Protein AF-A0A0D3A080-F1 (afdb_monomer)

pLDDT: mean 82.15, std 12.48, range [53.34, 97.0]

Sequence (91 aa):
NSVIHGFIPAGRAPFYRPSLRAGSVVRVSRFEVARCTNMYKITDHPFVIRFIPQTTIAEVIENAPVINVEKFMLRSFDPLQALANTNLELP

Organism: NCBI:txid109376

Secondary structure (DSSP, 8-state):
-----EE--GGGHHHHGGG--TT--EEEES-EEEEPPSTT-SSS-SEEEE--TT-EEEE--SS-------------HHHHHTTTTS-PPP-

Foldseek 3Di:
DPDAAEDEDPVCCVVCVVLDDPPFQKDKDDWDKDADDPPPDPDPDRIHTYDDPPIDIGGDDPPRDDDPDDDDPDDDCPVVVVVPPVPDDDD

Structure (mmCIF, N/CA/C/O backbone):
data_AF-A0A0D3A080-F1
#
_entry.id   AF-A0A0D3A080-F1
#
loop_
_atom_site.group_PDB
_atom_site.id
_atom_site.type_symbol
_atom_site.label_atom_id
_atom_site.label_alt_id
_atom_site.label_comp_id
_atom_site.label_asym_id
_atom_site.label_entity_id
_atom_site.label_seq_id
_atom_site.pdbx_PDB_ins_code
_atom_site.Cartn_x
_atom_site.Cartn_y
_atom_site.Cartn_z
_atom_site.occupancy
_atom_site.B_iso_or_equiv
_atom_site.auth_seq_id
_atom_site.auth_comp_id
_atom_site.auth_asym_id
_atom_site.auth_atom_id
_atom_site.pdbx_PDB_model_num
ATOM 1 N N . ASN A 1 1 ? 0.692 -7.244 -14.488 1.00 62.69 1 ASN A N 1
ATOM 2 C CA . ASN A 1 1 ? 1.461 -6.987 -13.257 1.00 62.69 1 ASN A CA 1
ATOM 3 C C . ASN A 1 1 ? 0.462 -6.648 -12.158 1.00 62.69 1 ASN A C 1
ATOM 5 O O . ASN A 1 1 ? -0.296 -5.708 -12.357 1.00 62.69 1 ASN A O 1
ATOM 9 N N . SER A 1 2 ? 0.353 -7.460 -11.103 1.00 78.00 2 SER A N 1
ATOM 10 C CA . SER A 1 2 ? -0.640 -7.279 -10.022 1.00 78.00 2 SER A CA 1
ATOM 11 C C . SER A 1 2 ? -0.163 -6.339 -8.914 1.00 78.00 2 SER A C 1
ATOM 13 O O . SER A 1 2 ? -0.950 -5.955 -8.053 1.00 78.00 2 SER A O 1
ATOM 15 N N . VAL A 1 3 ? 1.119 -5.976 -8.924 1.00 85.81 3 VAL A N 1
ATOM 16 C CA . VAL A 1 3 ? 1.710 -5.086 -7.928 1.00 85.81 3 VAL A CA 1
ATOM 17 C C . VAL A 1 3 ? 1.397 -3.640 -8.286 1.00 85.81 3 VAL A C 1
ATOM 19 O O . VAL A 1 3 ? 1.631 -3.202 -9.412 1.00 85.81 3 VAL A O 1
ATOM 22 N N . ILE A 1 4 ? 0.890 -2.897 -7.308 1.00 88.69 4 ILE A N 1
ATOM 23 C CA . ILE A 1 4 ? 0.621 -1.465 -7.393 1.00 88.69 4 ILE A CA 1
ATOM 24 C C . ILE A 1 4 ? 1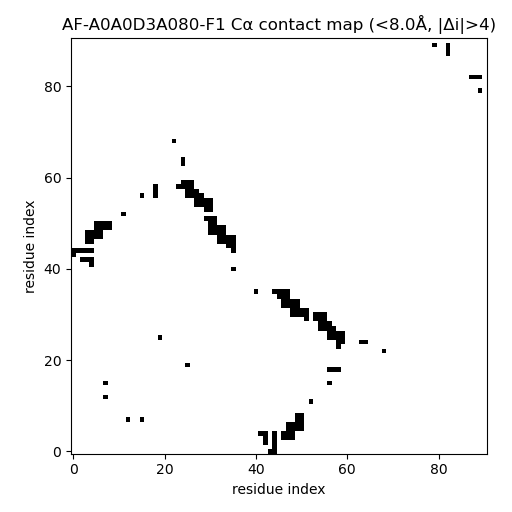.295 -0.768 -6.213 1.00 88.69 4 ILE A C 1
ATOM 26 O O . ILE A 1 4 ? 1.183 -1.210 -5.070 1.00 88.69 4 ILE A O 1
ATOM 30 N N . HIS A 1 5 ? 1.994 0.331 -6.478 1.00 88.19 5 HIS A N 1
ATOM 31 C CA . HIS A 1 5 ? 2.552 1.162 -5.416 1.00 88.19 5 HIS A CA 1
ATOM 32 C C . HIS A 1 5 ? 1.481 2.090 -4.819 1.00 88.19 5 HIS A C 1
ATOM 34 O O . HIS A 1 5 ? 0.683 2.701 -5.538 1.00 88.19 5 HIS A O 1
ATOM 40 N N . GLY A 1 6 ? 1.501 2.234 -3.492 1.00 91.25 6 GLY A N 1
ATOM 41 C CA . GLY A 1 6 ? 0.732 3.240 -2.770 1.00 91.25 6 GLY A CA 1
ATOM 42 C C . GLY A 1 6 ? 1.599 4.048 -1.811 1.00 91.25 6 GLY A C 1
ATOM 43 O O . GLY A 1 6 ? 2.543 3.510 -1.240 1.00 91.25 6 GLY A O 1
ATOM 44 N N . PHE A 1 7 ? 1.261 5.325 -1.609 1.00 91.25 7 PHE A N 1
ATOM 45 C CA . PHE A 1 7 ? 2.015 6.219 -0.728 1.00 91.25 7 PHE A CA 1
ATOM 46 C C . PHE A 1 7 ? 1.135 6.941 0.293 1.00 91.25 7 PHE A C 1
ATOM 48 O O . PHE A 1 7 ? -0.032 7.273 0.050 1.00 91.25 7 PHE A O 1
ATOM 55 N N . ILE A 1 8 ? 1.750 7.230 1.439 1.00 93.69 8 ILE A N 1
ATOM 56 C CA . ILE A 1 8 ? 1.167 8.014 2.524 1.00 93.69 8 ILE A CA 1
ATOM 57 C C . ILE A 1 8 ? 1.823 9.398 2.524 1.00 93.69 8 ILE A C 1
ATOM 59 O O . ILE A 1 8 ? 3.045 9.481 2.658 1.00 93.69 8 ILE A O 1
ATOM 63 N N . PRO A 1 9 ? 1.052 10.494 2.402 1.00 92.00 9 PRO A N 1
ATOM 64 C CA . PRO A 1 9 ? 1.591 11.841 2.566 1.00 92.00 9 PRO A CA 1
ATOM 65 C C . PRO A 1 9 ? 2.298 11.996 3.918 1.00 92.00 9 PRO A C 1
ATOM 67 O O . PRO A 1 9 ? 1.769 11.552 4.937 1.00 92.00 9 PRO A O 1
ATOM 70 N N . ALA A 1 10 ? 3.455 12.665 3.946 1.00 92.44 10 ALA A N 1
ATOM 71 C CA . ALA A 1 10 ? 4.318 12.742 5.131 1.00 92.44 10 ALA A CA 1
ATOM 72 C C . ALA A 1 10 ? 3.577 13.184 6.409 1.00 92.44 10 ALA A C 1
ATOM 74 O O . ALA A 1 10 ? 3.718 12.550 7.452 1.00 92.44 10 ALA A O 1
ATOM 75 N N . GLY A 1 11 ? 2.698 14.189 6.310 1.00 94.62 11 GLY A N 1
ATOM 76 C CA . GLY A 1 11 ? 1.896 14.679 7.441 1.00 94.62 11 GLY A CA 1
ATOM 77 C C . GLY A 1 11 ? 0.896 13.667 8.021 1.00 94.62 11 GLY A C 1
ATOM 78 O O . GLY A 1 11 ? 0.353 13.893 9.095 1.00 94.62 11 GLY A O 1
ATOM 79 N N . ARG A 1 12 ? 0.650 12.546 7.335 1.00 92.00 12 ARG A N 1
ATOM 80 C CA . ARG A 1 12 ? -0.223 11.454 7.793 1.00 92.00 12 ARG A CA 1
ATOM 81 C C . ARG A 1 12 ? 0.543 10.183 8.143 1.00 92.00 12 ARG A C 1
ATOM 83 O O . ARG A 1 12 ? -0.055 9.259 8.688 1.00 92.00 12 ARG A O 1
ATOM 90 N N . ALA A 1 13 ? 1.841 10.109 7.848 1.00 93.62 13 ALA A N 1
ATOM 91 C CA . ALA A 1 13 ? 2.638 8.911 8.093 1.00 93.62 13 ALA A CA 1
ATOM 92 C C . ALA A 1 13 ? 2.539 8.406 9.548 1.00 93.62 13 ALA A C 1
ATOM 94 O O . ALA A 1 13 ? 2.323 7.205 9.716 1.00 93.62 13 ALA A O 1
ATO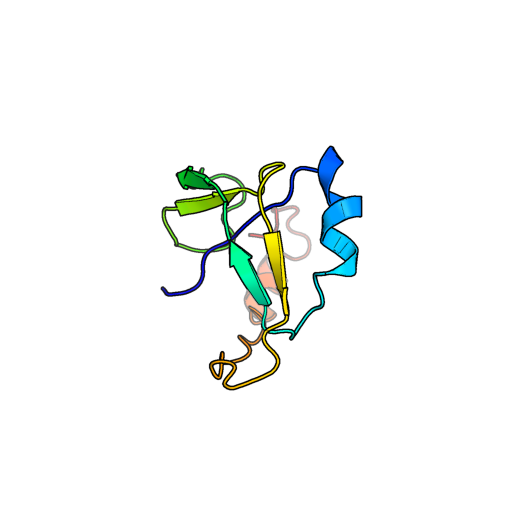M 95 N N . PRO A 1 14 ? 2.582 9.263 10.593 1.00 94.69 14 PRO A N 1
ATOM 96 C CA . PRO A 1 14 ? 2.446 8.801 11.976 1.00 94.69 14 PRO A CA 1
ATOM 97 C C . PRO A 1 14 ? 1.110 8.110 12.285 1.00 94.69 14 PRO A C 1
ATOM 99 O O . PRO A 1 14 ? 1.081 7.212 13.117 1.00 94.69 14 PRO A O 1
ATOM 102 N N . PHE A 1 15 ? 0.023 8.487 11.602 1.00 93.44 15 PHE A N 1
ATOM 103 C CA . PHE A 1 15 ? -1.308 7.910 11.818 1.00 93.44 15 PHE A CA 1
ATOM 104 C C . PHE A 1 15 ? -1.418 6.483 11.265 1.00 93.44 15 PHE A C 1
ATOM 106 O O . PHE A 1 15 ? -2.031 5.621 11.885 1.00 93.44 15 PHE A O 1
ATOM 113 N N . TYR A 1 16 ? -0.799 6.219 10.113 1.00 93.56 16 TYR A N 1
ATOM 114 C CA . TYR A 1 16 ? -0.897 4.922 9.436 1.00 93.56 16 TYR A CA 1
ATOM 115 C C . TYR A 1 16 ? 0.221 3.946 9.802 1.00 93.56 16 TYR A C 1
ATOM 117 O O . TYR A 1 16 ? 0.039 2.736 9.687 1.00 93.56 16 TYR A O 1
ATOM 125 N N . ARG A 1 17 ? 1.379 4.455 10.242 1.00 91.19 17 ARG A N 1
ATOM 126 C CA . ARG A 1 17 ? 2.566 3.644 10.545 1.00 91.19 17 ARG A CA 1
ATOM 127 C C . ARG A 1 17 ? 2.297 2.490 11.526 1.00 91.19 17 ARG A C 1
ATOM 129 O O . ARG A 1 17 ? 2.788 1.403 11.241 1.00 91.19 17 ARG A O 1
ATOM 136 N N . PRO A 1 18 ? 1.527 2.651 12.622 1.00 93.19 18 PRO A N 1
ATOM 137 C CA . PRO A 1 18 ? 1.257 1.546 13.546 1.00 93.19 18 PRO A CA 1
ATOM 138 C C . PRO A 1 18 ? 0.482 0.378 12.918 1.00 93.19 18 PRO A C 1
ATOM 140 O O . PRO A 1 18 ? 0.614 -0.753 13.370 1.00 93.19 18 PRO A O 1
ATOM 143 N N . SER A 1 19 ? -0.310 0.638 11.874 1.00 91.75 19 SER A N 1
ATOM 144 C CA . SER A 1 19 ? -1.156 -0.359 11.204 1.00 91.75 19 SER A CA 1
ATOM 145 C C . SER A 1 19 ? -0.479 -1.037 10.006 1.00 91.75 19 SER A C 1
ATOM 147 O O . SER A 1 19 ? -1.095 -1.876 9.352 1.00 91.75 19 SER A O 1
ATOM 149 N N . LEU A 1 20 ? 0.766 -0.668 9.685 1.00 90.44 20 LEU A N 1
ATOM 150 C CA . LEU A 1 20 ? 1.514 -1.194 8.546 1.00 90.44 20 LEU A CA 1
ATOM 151 C C . LEU A 1 20 ? 2.783 -1.892 9.022 1.00 90.44 20 LEU A C 1
ATOM 153 O O . LEU A 1 20 ? 3.724 -1.258 9.499 1.00 90.44 20 LEU A O 1
ATOM 157 N N . ARG A 1 21 ? 2.828 -3.211 8.836 1.00 88.69 21 ARG A N 1
ATOM 158 C CA . ARG A 1 21 ? 3.987 -4.045 9.144 1.00 88.69 21 ARG A CA 1
ATOM 159 C C . ARG A 1 21 ? 4.376 -4.842 7.906 1.00 88.69 21 ARG A C 1
ATOM 161 O O . ARG A 1 21 ? 3.524 -5.383 7.212 1.00 88.69 21 ARG A O 1
ATOM 168 N N . ALA A 1 22 ? 5.673 -4.934 7.630 1.00 86.19 22 ALA A N 1
ATOM 169 C CA . ALA A 1 22 ? 6.154 -5.773 6.539 1.00 86.19 22 ALA A CA 1
ATOM 170 C C . ALA A 1 22 ? 5.685 -7.228 6.734 1.00 86.19 22 ALA A C 1
ATOM 172 O O . ALA A 1 22 ? 5.779 -7.777 7.835 1.00 86.19 22 ALA A O 1
ATOM 173 N N . GLY A 1 23 ? 5.165 -7.830 5.663 1.00 83.56 23 GLY A N 1
ATOM 174 C CA . GLY A 1 23 ? 4.657 -9.203 5.665 1.00 83.56 23 GLY A CA 1
ATOM 175 C C . GLY A 1 23 ? 3.253 -9.393 6.250 1.00 83.56 23 GLY A C 1
ATOM 176 O O . GLY A 1 23 ? 2.799 -10.532 6.290 1.00 83.56 23 GLY A O 1
ATOM 177 N N . SER A 1 24 ? 2.555 -8.338 6.695 1.00 86.00 24 SER A N 1
ATOM 178 C CA . SER A 1 24 ? 1.139 -8.456 7.068 1.00 86.00 24 SER A CA 1
ATOM 179 C C . SER A 1 24 ? 0.220 -8.297 5.855 1.00 86.00 24 SER A C 1
ATOM 181 O O . SER A 1 24 ? 0.513 -7.553 4.917 1.00 86.00 24 SER A O 1
ATOM 183 N N . VAL A 1 25 ? -0.923 -8.985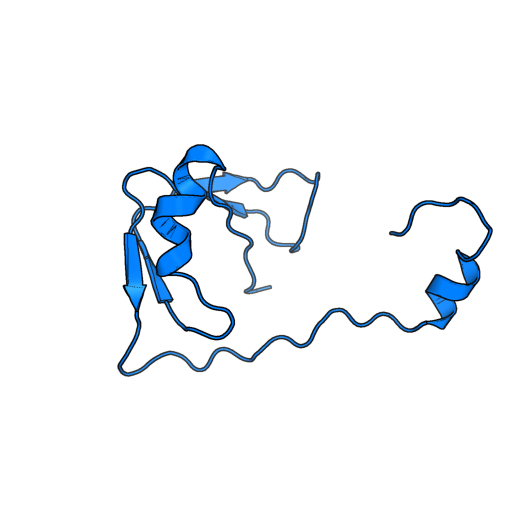 5.891 1.00 88.75 25 VAL A N 1
ATOM 184 C CA . VAL A 1 25 ? -2.012 -8.787 4.932 1.00 88.75 25 VAL A CA 1
ATOM 185 C C . VAL A 1 25 ? -3.032 -7.849 5.566 1.00 88.75 25 VAL A C 1
ATOM 187 O O . VAL A 1 25 ? -3.588 -8.130 6.627 1.00 88.75 25 VAL A O 1
ATOM 190 N N . VAL A 1 26 ? -3.271 -6.711 4.917 1.00 91.44 26 VAL A N 1
ATOM 191 C CA . VAL A 1 26 ? -4.213 -5.695 5.394 1.00 91.44 26 VAL A CA 1
ATOM 192 C C . VAL A 1 26 ? -5.217 -5.340 4.309 1.00 91.44 26 VAL A C 1
ATOM 194 O O . VAL A 1 26 ? -4.900 -5.299 3.121 1.00 91.44 26 VAL A O 1
ATOM 197 N N . ARG A 1 27 ? -6.443 -5.031 4.725 1.00 92.88 27 ARG A N 1
ATOM 198 C CA . ARG A 1 27 ? -7.467 -4.440 3.875 1.00 92.88 27 ARG A CA 1
ATOM 199 C C . ARG A 1 27 ? -7.365 -2.927 3.968 1.00 92.88 27 ARG A C 1
ATOM 201 O O . ARG A 1 27 ? -7.587 -2.353 5.033 1.00 92.88 27 ARG A O 1
ATOM 208 N N . VAL A 1 28 ? -7.094 -2.287 2.838 1.00 94.50 28 VAL A N 1
ATOM 209 C CA . VAL A 1 28 ? -7.1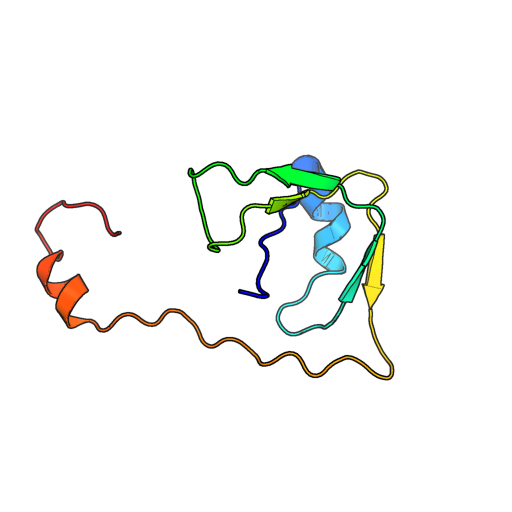25 -0.827 2.702 1.00 94.50 28 VAL A CA 1
ATOM 210 C C . VAL A 1 28 ? -8.446 -0.421 2.051 1.00 94.50 28 VAL A C 1
ATOM 212 O O . VAL A 1 28 ? -8.927 -1.081 1.131 1.00 94.50 28 VAL A O 1
ATOM 215 N N . SER A 1 29 ? -9.088 0.636 2.535 1.00 95.94 29 SER A N 1
ATOM 216 C CA . SER A 1 29 ? -10.365 1.126 1.996 1.00 95.94 29 SER A CA 1
ATOM 217 C C . SER A 1 29 ? -10.408 2.649 1.982 1.00 95.94 29 SER A C 1
ATOM 219 O O . SER A 1 29 ? -9.674 3.287 2.729 1.00 95.94 29 SER A O 1
ATOM 221 N N . ARG A 1 30 ? -11.283 3.232 1.145 1.00 96.88 30 ARG A N 1
ATOM 222 C CA . ARG A 1 30 ? -11.478 4.694 1.028 1.00 96.88 30 ARG A CA 1
ATOM 223 C C . ARG A 1 30 ? -10.180 5.440 0.683 1.00 96.88 30 ARG A C 1
ATOM 225 O O . ARG A 1 30 ? -9.820 6.425 1.324 1.00 96.88 30 ARG A O 1
ATOM 232 N N . PHE A 1 31 ? -9.453 4.926 -0.299 1.00 96.50 31 PHE A N 1
ATOM 233 C CA . PHE A 1 31 ? -8.260 5.555 -0.861 1.00 96.50 31 PHE A CA 1
ATOM 234 C C . PHE A 1 31 ? -8.576 6.203 -2.210 1.00 96.50 31 PHE A C 1
ATOM 236 O O . PHE A 1 31 ? -9.587 5.893 -2.839 1.00 96.50 31 PHE A O 1
ATOM 243 N N . GLU A 1 32 ? -7.685 7.076 -2.666 1.00 96.31 32 GLU A N 1
ATOM 244 C CA . GLU A 1 32 ? -7.726 7.617 -4.021 1.00 96.31 32 GLU A CA 1
ATOM 245 C C . GLU A 1 32 ? -6.834 6.817 -4.968 1.00 96.31 32 GLU A C 1
ATOM 247 O O . GLU A 1 32 ? -5.781 6.307 -4.580 1.00 96.31 32 GLU A O 1
ATOM 252 N N . VAL A 1 33 ? -7.226 6.776 -6.239 1.00 94.50 33 VAL A N 1
ATOM 253 C CA . VAL A 1 33 ? -6.399 6.263 -7.332 1.00 94.50 33 VAL A CA 1
ATOM 254 C C . VAL A 1 33 ? -5.956 7.439 -8.191 1.00 94.50 33 VAL A C 1
ATOM 256 O O . VAL A 1 33 ? -6.772 8.260 -8.605 1.00 94.50 33 VAL A O 1
ATOM 259 N N . ALA A 1 34 ? -4.661 7.520 -8.477 1.00 91.50 34 ALA A N 1
ATOM 260 C CA . ALA A 1 34 ? -4.095 8.531 -9.362 1.00 91.50 34 ALA A CA 1
ATOM 261 C C . ALA A 1 34 ? -3.243 7.889 -10.453 1.00 91.50 34 ALA A C 1
ATOM 263 O O . ALA A 1 34 ? -2.833 6.735 -10.333 1.00 91.50 34 ALA A O 1
ATOM 264 N N . ARG A 1 35 ? -2.951 8.637 -11.521 1.00 90.75 35 ARG A N 1
ATOM 265 C CA . ARG A 1 35 ? -1.974 8.194 -12.521 1.00 90.75 35 ARG A CA 1
ATOM 266 C C . ARG A 1 35 ? -0.570 8.211 -11.929 1.00 90.75 35 ARG A C 1
ATOM 268 O O . ARG A 1 35 ? -0.202 9.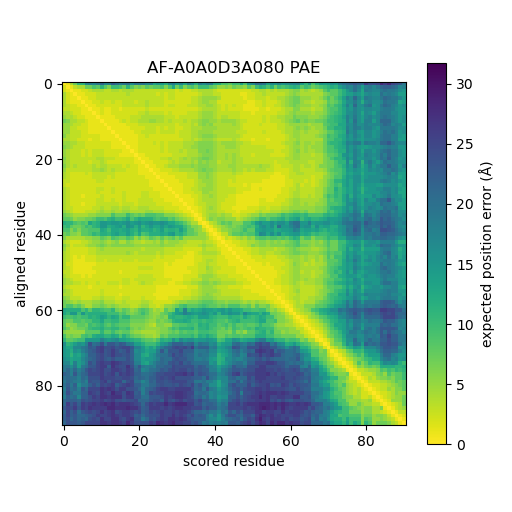158 -11.237 1.00 90.75 35 ARG A O 1
ATOM 275 N N . CYS A 1 36 ? 0.194 7.162 -12.210 1.00 84.00 36 CYS A N 1
ATOM 276 C CA . CYS A 1 36 ? 1.605 7.111 -11.867 1.00 84.00 36 CYS A CA 1
ATOM 277 C C . CYS A 1 36 ? 2.354 8.129 -12.736 1.00 84.00 36 CYS A C 1
ATOM 279 O O . CYS A 1 36 ? 2.234 8.110 -13.962 1.00 84.00 36 CYS A O 1
ATOM 281 N N . THR A 1 37 ? 3.106 9.036 -12.119 1.00 78.94 37 THR A N 1
ATOM 282 C CA . THR A 1 37 ? 4.094 9.840 -12.842 1.00 78.94 37 THR A CA 1
ATOM 283 C C . THR A 1 37 ? 5.323 8.974 -13.079 1.00 78.94 37 THR A C 1
ATOM 285 O O . THR A 1 37 ? 5.729 8.252 -12.177 1.00 78.94 37 THR A O 1
ATOM 288 N N . ASN A 1 38 ? 5.953 9.061 -14.252 1.00 71.38 38 ASN A N 1
ATOM 289 C CA . ASN A 1 38 ? 7.147 8.256 -14.561 1.00 71.38 38 ASN A CA 1
ATOM 290 C C . ASN A 1 38 ? 8.346 8.538 -13.632 1.00 71.38 38 ASN A C 1
ATOM 292 O O . ASN A 1 38 ? 9.309 7.780 -13.628 1.00 71.38 38 ASN A O 1
ATOM 296 N N . MET A 1 39 ? 8.289 9.608 -12.836 1.00 69.88 39 MET A N 1
ATOM 297 C CA . MET A 1 39 ? 9.267 9.897 -11.792 1.00 69.88 39 MET A CA 1
ATOM 298 C C . MET A 1 39 ? 9.018 8.995 -10.572 1.00 69.88 39 MET A C 1
ATOM 300 O O . MET A 1 39 ? 7.894 8.935 -10.075 1.00 69.88 39 MET A O 1
ATOM 304 N N . TYR A 1 40 ? 10.067 8.323 -10.081 1.00 65.81 40 TYR A N 1
ATOM 305 C CA . TYR A 1 40 ? 10.035 7.422 -8.912 1.00 65.81 40 TYR A CA 1
ATOM 306 C C . TYR A 1 40 ? 9.141 6.179 -9.085 1.00 65.81 40 TYR A C 1
ATOM 308 O O . TYR A 1 40 ? 8.425 5.757 -8.173 1.00 65.81 40 TYR A O 1
ATOM 316 N N . LYS A 1 41 ? 9.169 5.586 -10.282 1.00 69.25 41 LYS A N 1
ATOM 317 C CA . LYS A 1 41 ? 8.365 4.413 -10.635 1.00 69.25 41 LYS A CA 1
ATOM 318 C C . LYS A 1 41 ? 8.927 3.138 -9.988 1.00 69.25 41 LYS A C 1
ATOM 320 O O . LYS A 1 41 ? 9.944 2.615 -10.422 1.00 69.25 41 LYS A O 1
ATOM 325 N N . ILE A 1 42 ? 8.235 2.623 -8.970 1.00 77.06 42 ILE A N 1
ATOM 326 C CA . ILE A 1 42 ? 8.577 1.351 -8.296 1.00 77.06 42 ILE A CA 1
ATOM 327 C C . ILE A 1 42 ? 7.988 0.144 -9.046 1.00 77.06 42 ILE A C 1
ATOM 329 O O . ILE A 1 42 ? 8.543 -0.949 -9.021 1.00 77.06 42 ILE A O 1
ATOM 333 N N . THR A 1 43 ? 6.850 0.334 -9.718 1.00 82.56 43 THR A N 1
ATOM 334 C CA . THR A 1 43 ? 6.095 -0.728 -10.399 1.00 82.56 43 THR A CA 1
ATOM 335 C C . THR A 1 43 ? 5.657 -0.268 -11.779 1.00 82.56 43 THR A C 1
ATOM 337 O O . THR A 1 43 ? 5.301 0.899 -11.937 1.00 82.56 43 THR A O 1
ATOM 340 N N . ASP A 1 44 ? 5.525 -1.182 -12.743 1.00 85.00 44 ASP A N 1
ATOM 341 C CA . ASP A 1 44 ? 5.007 -0.852 -14.082 1.00 85.00 44 ASP A CA 1
ATOM 342 C C . ASP A 1 44 ? 3.516 -0.501 -14.151 1.00 85.00 44 ASP A C 1
ATOM 344 O O . ASP A 1 44 ? 2.997 -0.176 -15.220 1.00 85.00 44 ASP A O 1
ATOM 348 N N . HIS A 1 45 ? 2.825 -0.530 -13.014 1.00 87.88 45 HIS A N 1
ATOM 349 C CA . HIS A 1 45 ? 1.409 -0.228 -12.930 1.00 87.88 45 HIS A CA 1
ATOM 350 C C . HIS A 1 45 ? 1.115 1.245 -13.300 1.00 87.88 45 HIS A C 1
ATOM 352 O O . HIS A 1 45 ? 1.741 2.153 -12.750 1.00 87.88 45 HIS A O 1
ATOM 358 N N . PRO A 1 46 ? 0.142 1.525 -14.194 1.00 88.56 46 PRO A N 1
ATOM 359 C CA . PRO A 1 46 ? -0.150 2.889 -14.662 1.00 88.56 46 PRO A CA 1
ATOM 360 C C . PRO A 1 46 ? -0.831 3.773 -13.605 1.00 88.56 46 PRO A C 1
ATOM 362 O O . PRO A 1 46 ? -0.958 4.988 -13.782 1.00 88.56 46 PRO A O 1
ATOM 365 N N . PHE A 1 47 ? -1.272 3.173 -12.501 1.00 90.75 47 PHE A N 1
ATOM 366 C CA . PHE A 1 47 ? -1.940 3.847 -11.394 1.00 90.75 47 PHE A CA 1
ATOM 367 C C . PHE A 1 47 ? -1.190 3.662 -10.080 1.00 90.75 47 PHE A C 1
ATOM 369 O O . PHE A 1 47 ? -0.488 2.668 -9.911 1.00 90.75 47 PHE A O 1
ATOM 376 N N . VAL A 1 48 ? -1.410 4.583 -9.145 1.00 92.00 48 VAL A N 1
ATOM 377 C CA . VAL A 1 48 ? -0.915 4.540 -7.764 1.00 92.00 48 VAL A CA 1
ATOM 378 C C . VAL A 1 48 ? -2.056 4.753 -6.772 1.00 92.00 48 VAL A C 1
ATOM 380 O O . VAL A 1 48 ? -3.027 5.452 -7.075 1.00 92.00 48 VAL A O 1
ATOM 383 N N . ILE A 1 49 ? -1.913 4.184 -5.576 1.00 94.25 49 ILE A N 1
ATOM 384 C CA . ILE A 1 49 ? -2.838 4.388 -4.453 1.00 94.25 49 ILE A CA 1
ATOM 385 C C . ILE A 1 49 ? -2.363 5.577 -3.609 1.00 94.25 49 ILE A C 1
ATOM 387 O O . ILE A 1 49 ? -1.214 5.622 -3.171 1.00 94.25 49 ILE A O 1
ATOM 391 N N . ARG A 1 50 ? -3.249 6.535 -3.336 1.00 93.94 50 ARG A N 1
ATOM 392 C CA . ARG A 1 50 ? -2.981 7.668 -2.443 1.00 93.94 50 ARG A CA 1
ATOM 393 C C . ARG A 1 50 ? -3.838 7.570 -1.190 1.00 93.94 50 ARG A C 1
ATOM 395 O O . ARG A 1 50 ? -5.065 7.493 -1.265 1.00 93.94 50 ARG A O 1
ATOM 402 N N . PHE A 1 51 ? -3.183 7.637 -0.035 1.00 95.88 51 PHE A N 1
ATOM 403 C CA . PHE A 1 51 ? -3.864 7.705 1.253 1.00 95.88 51 PHE A CA 1
ATOM 404 C C . PHE A 1 51 ? -4.423 9.113 1.488 1.00 95.88 51 PHE A C 1
ATOM 406 O O . 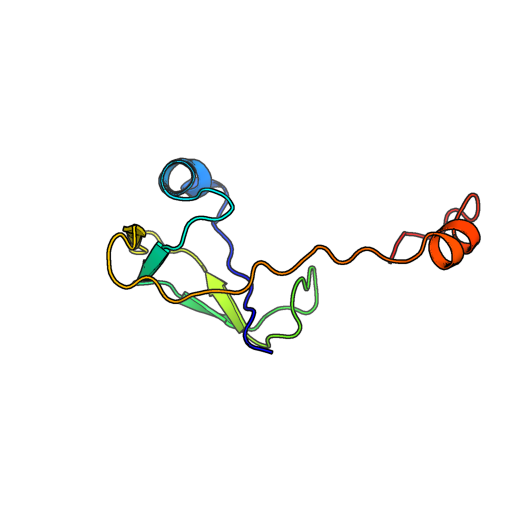PHE A 1 51 ? -3.701 10.113 1.419 1.00 95.88 51 PHE A O 1
ATOM 413 N N . ILE A 1 52 ? -5.712 9.171 1.803 1.00 95.69 52 ILE A N 1
ATOM 414 C CA . ILE A 1 52 ? -6.481 10.379 2.131 1.00 95.69 52 ILE A CA 1
ATOM 415 C C . ILE A 1 52 ? -6.941 10.306 3.597 1.00 95.69 52 ILE A C 1
ATOM 417 O O . ILE A 1 52 ? -6.870 9.226 4.176 1.00 95.69 52 ILE A O 1
ATOM 421 N N . PRO A 1 53 ? -7.419 11.395 4.240 1.00 94.81 53 PRO A N 1
ATOM 422 C CA . PRO A 1 53 ? -7.826 11.340 5.653 1.00 94.81 53 PRO A CA 1
ATOM 423 C C . PRO A 1 53 ? -8.828 10.227 5.975 1.00 94.81 53 PRO A C 1
ATOM 425 O O . PRO A 1 53 ? -8.847 9.709 7.084 1.00 94.81 53 PRO A O 1
ATOM 428 N N . GLN A 1 54 ? -9.672 9.880 5.006 1.00 95.62 54 GLN A N 1
ATOM 429 C CA . GLN A 1 54 ? -10.730 8.890 5.139 1.00 95.62 54 GLN A CA 1
ATOM 430 C C . GLN A 1 54 ? -10.243 7.459 4.897 1.00 95.62 54 GLN A C 1
ATOM 432 O O . GLN A 1 54 ? -11.026 6.530 5.102 1.00 95.62 54 GLN A O 1
ATOM 437 N N . THR A 1 55 ? -8.993 7.269 4.459 1.00 97.00 55 THR A N 1
ATOM 438 C CA . THR A 1 55 ? -8.430 5.944 4.206 1.00 97.00 55 THR A CA 1
ATOM 439 C C . THR A 1 55 ? -8.345 5.162 5.504 1.00 97.00 55 THR A C 1
ATOM 441 O O . THR A 1 55 ? -7.813 5.653 6.499 1.00 97.00 55 THR A O 1
ATOM 444 N N . THR A 1 56 ? -8.858 3.937 5.479 1.00 95.75 56 THR A N 1
ATOM 445 C CA . THR A 1 56 ? -8.858 3.017 6.615 1.00 95.75 56 THR A CA 1
ATOM 446 C C . THR A 1 56 ? -8.013 1.790 6.304 1.00 95.75 56 THR A C 1
ATOM 448 O O . THR A 1 56 ? -7.982 1.319 5.165 1.00 95.75 56 THR A O 1
ATOM 451 N N . ILE A 1 57 ? -7.341 1.270 7.331 1.00 95.56 57 ILE A N 1
ATOM 452 C CA . ILE A 1 57 ? -6.592 0.014 7.287 1.00 95.56 57 ILE A CA 1
ATOM 453 C C . ILE A 1 57 ? -7.217 -0.920 8.321 1.00 95.56 57 ILE A C 1
ATOM 455 O O . ILE A 1 57 ? -7.432 -0.517 9.462 1.00 95.56 57 ILE A O 1
ATOM 459 N N . ALA A 1 58 ? -7.518 -2.148 7.919 1.00 92.69 58 ALA A N 1
ATOM 460 C CA . ALA A 1 58 ? -7.957 -3.210 8.812 1.00 92.69 58 ALA A CA 1
ATOM 461 C C . ALA A 1 58 ? -7.076 -4.441 8.604 1.00 92.69 58 ALA A C 1
ATOM 463 O O . ALA A 1 58 ? -6.787 -4.808 7.465 1.00 92.69 58 ALA A O 1
ATOM 464 N N . GLU A 1 59 ? -6.660 -5.080 9.691 1.00 88.81 59 GLU A N 1
ATOM 465 C CA . GLU A 1 59 ? -5.958 -6.358 9.619 1.00 88.81 59 GLU A CA 1
ATOM 466 C C . GLU A 1 59 ? -6.887 -7.446 9.066 1.00 88.81 59 GLU A C 1
ATOM 468 O O . GLU A 1 59 ? -8.085 -7.467 9.360 1.00 88.81 59 GLU A O 1
ATOM 473 N N . VAL A 1 60 ? -6.342 -8.329 8.228 1.00 86.31 60 VAL A N 1
ATOM 474 C CA . VAL A 1 60 ? -7.069 -9.492 7.709 1.00 86.31 60 VAL A CA 1
ATOM 475 C C . VAL A 1 60 ? -6.618 -10.711 8.504 1.00 86.31 60 VAL A C 1
ATOM 477 O O . VAL A 1 60 ? -5.539 -11.242 8.267 1.00 86.31 60 VAL A O 1
ATOM 480 N N . ILE A 1 61 ? -7.441 -11.115 9.472 1.00 76.62 61 ILE A N 1
ATOM 481 C CA . ILE A 1 61 ? -7.117 -12.189 10.426 1.00 76.62 61 ILE A CA 1
ATOM 482 C C . ILE A 1 61 ? -7.539 -13.559 9.878 1.00 76.62 61 ILE A C 1
ATOM 484 O O . ILE A 1 61 ? -6.815 -14.540 10.015 1.00 76.62 61 ILE A O 1
ATOM 488 N N . GLU A 1 62 ? -8.691 -13.626 9.212 1.00 81.31 62 GLU A N 1
ATOM 489 C CA . GLU A 1 62 ? -9.271 -14.875 8.714 1.00 81.31 62 GLU A CA 1
ATOM 490 C C . GLU A 1 62 ? -9.344 -14.883 7.189 1.00 81.31 62 GLU A C 1
ATOM 492 O O . GLU A 1 62 ? -9.644 -13.862 6.565 1.00 81.31 62 GLU A O 1
ATOM 497 N N . ASN A 1 63 ? -9.098 -16.052 6.588 1.00 81.62 63 ASN A N 1
ATOM 498 C CA . ASN A 1 63 ? -9.167 -16.269 5.137 1.00 81.62 63 ASN A CA 1
ATOM 499 C C . ASN A 1 63 ? -8.314 -15.275 4.330 1.00 81.62 63 ASN A C 1
ATOM 501 O O . ASN A 1 63 ? -8.686 -14.875 3.224 1.00 81.62 63 ASN A O 1
ATOM 505 N N . ALA A 1 64 ? -7.175 -14.857 4.894 1.00 80.94 64 ALA A N 1
ATOM 506 C CA . ALA A 1 64 ? -6.259 -13.966 4.207 1.00 80.94 64 ALA A CA 1
ATOM 507 C C . ALA A 1 64 ? -5.794 -14.624 2.896 1.00 80.94 64 ALA A C 1
ATOM 509 O O . ALA A 1 64 ? -5.376 -15.787 2.907 1.00 80.94 64 ALA A O 1
ATOM 510 N N . PRO A 1 65 ? -5.856 -13.909 1.760 1.00 78.94 65 PRO A N 1
ATOM 511 C CA . PRO A 1 65 ? -5.326 -14.433 0.515 1.00 78.94 65 PRO A CA 1
ATOM 512 C C . PRO A 1 65 ? -3.831 -14.718 0.675 1.00 78.94 65 PRO A C 1
ATOM 514 O O . PRO A 1 65 ? -3.088 -13.917 1.247 1.00 78.94 65 PRO A O 1
ATOM 517 N N . VAL A 1 66 ? -3.385 -15.856 0.144 1.00 79.88 66 VAL A N 1
ATOM 518 C CA . VAL A 1 66 ? -1.959 -16.181 0.080 1.00 79.88 66 VAL A CA 1
ATOM 519 C C . VAL A 1 66 ? -1.329 -15.283 -0.979 1.00 79.88 66 VAL A C 1
ATOM 521 O O . VAL A 1 66 ? -1.479 -15.507 -2.179 1.00 79.88 66 VAL A O 1
ATOM 524 N N . ILE A 1 67 ? -0.654 -14.229 -0.529 1.00 78.88 67 ILE A N 1
ATOM 525 C CA . ILE A 1 67 ? 0.132 -13.346 -1.389 1.00 78.88 67 ILE A CA 1
ATOM 526 C C . ILE A 1 67 ? 1.560 -13.878 -1.377 1.00 78.88 67 ILE A C 1
ATOM 528 O O . ILE A 1 67 ? 2.187 -13.964 -0.320 1.00 78.88 67 ILE A O 1
ATOM 532 N N . ASN A 1 68 ? 2.078 -14.245 -2.549 1.00 74.62 68 ASN A N 1
ATOM 533 C CA . ASN A 1 68 ? 3.475 -14.642 -2.670 1.00 74.62 68 ASN A CA 1
ATOM 534 C C . ASN A 1 68 ? 4.360 -13.487 -2.201 1.00 74.62 68 ASN A C 1
ATOM 536 O O . ASN A 1 68 ? 4.226 -12.361 -2.679 1.00 74.62 68 ASN A O 1
ATOM 540 N N . VAL A 1 69 ? 5.270 -13.767 -1.269 1.00 68.12 69 VAL A N 1
ATOM 541 C CA . VAL A 1 69 ? 6.286 -12.795 -0.873 1.00 68.12 69 VAL A CA 1
ATOM 542 C C . VAL A 1 69 ? 7.194 -12.594 -2.080 1.00 68.12 69 VAL A C 1
ATOM 544 O O . VAL A 1 69 ? 7.983 -13.480 -2.419 1.00 68.12 69 VAL A O 1
ATOM 547 N N . GLU A 1 70 ? 7.059 -11.460 -2.764 1.00 65.19 70 GLU A N 1
ATOM 548 C CA . GLU A 1 70 ? 8.000 -11.113 -3.821 1.00 65.19 70 GLU A CA 1
ATOM 549 C C . GLU A 1 70 ? 9.386 -10.941 -3.197 1.00 65.19 70 GLU A C 1
ATOM 551 O O . GLU A 1 70 ? 9.605 -10.146 -2.280 1.00 65.19 70 GLU A O 1
ATOM 556 N N . LYS A 1 71 ? 10.322 -11.765 -3.669 1.00 56.44 71 LYS A N 1
ATOM 557 C CA . LYS A 1 71 ? 11.735 -11.661 -3.328 1.00 56.44 71 LYS A CA 1
ATOM 558 C C . LYS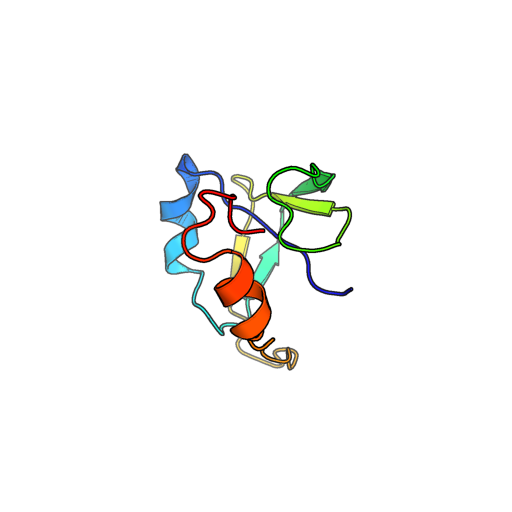 A 1 71 ? 12.291 -10.445 -4.062 1.00 56.44 71 LYS A C 1
ATOM 560 O O . LYS A 1 71 ? 11.981 -10.235 -5.229 1.00 56.44 71 LYS A O 1
ATOM 565 N N . PHE A 1 72 ? 13.085 -9.663 -3.338 1.00 59.41 72 PHE A N 1
ATOM 566 C CA . PHE A 1 72 ? 13.827 -8.485 -3.781 1.00 59.41 72 PHE A CA 1
ATOM 567 C C . PHE A 1 72 ? 14.253 -8.521 -5.259 1.00 59.41 72 PHE A C 1
ATOM 569 O O . PHE A 1 72 ? 14.684 -9.561 -5.759 1.00 59.41 72 PHE A O 1
ATOM 576 N N . MET A 1 73 ? 14.269 -7.356 -5.919 1.00 53.34 73 MET A N 1
ATOM 577 C CA . MET A 1 73 ? 15.082 -7.164 -7.124 1.00 53.34 73 MET A CA 1
ATOM 578 C C . MET A 1 73 ? 16.570 -7.241 -6.748 1.00 53.34 73 MET A C 1
ATOM 580 O O . MET A 1 73 ? 17.236 -6.225 -6.566 1.00 53.34 73 MET A O 1
ATOM 584 N N . LEU A 1 74 ? 17.096 -8.455 -6.599 1.00 55.03 74 LEU A N 1
ATOM 585 C CA . LEU A 1 74 ? 18.532 -8.694 -6.536 1.00 55.03 74 LEU A CA 1
ATOM 586 C C . LEU A 1 74 ? 19.046 -8.681 -7.973 1.00 55.03 74 LEU A C 1
ATOM 588 O O . LEU A 1 74 ? 18.792 -9.604 -8.746 1.00 55.03 74 LEU A O 1
ATOM 592 N N . ARG A 1 75 ? 19.729 -7.603 -8.354 1.00 57.31 75 ARG A N 1
ATOM 593 C CA . ARG A 1 75 ? 20.492 -7.561 -9.605 1.00 57.31 75 ARG A CA 1
ATOM 594 C C . ARG A 1 75 ? 21.798 -8.322 -9.376 1.00 57.31 75 ARG A C 1
ATOM 596 O O . ARG A 1 75 ? 22.331 -8.289 -8.265 1.00 57.31 75 ARG A O 1
ATOM 603 N N . SER A 1 76 ? 22.309 -9.012 -10.398 1.00 57.53 76 SER A N 1
ATOM 604 C CA . SER A 1 76 ? 23.661 -9.569 -10.306 1.00 57.53 76 SER A CA 1
ATOM 605 C C . SER A 1 76 ? 24.660 -8.437 -10.049 1.00 57.53 76 SER A C 1
ATOM 607 O O . SER A 1 76 ? 24.414 -7.279 -10.395 1.00 57.53 76 SER A O 1
ATOM 609 N N . PHE A 1 77 ? 2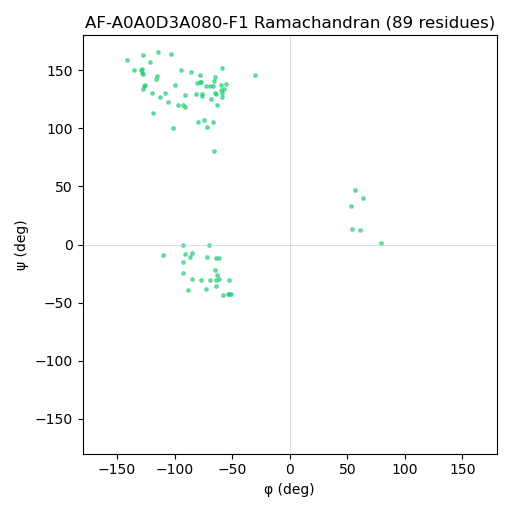5.768 -8.756 -9.385 1.00 61.25 77 PHE A N 1
ATOM 610 C CA . PHE A 1 77 ? 26.804 -7.772 -9.086 1.00 61.25 77 PHE A CA 1
ATOM 611 C C . PHE A 1 77 ? 27.538 -7.317 -10.355 1.00 61.25 77 PHE A C 1
ATOM 613 O O . PHE A 1 77 ? 27.940 -6.162 -10.434 1.00 61.25 77 PHE A O 1
ATOM 620 N N . ASP A 1 78 ? 27.656 -8.176 -11.372 1.00 70.25 78 ASP A N 1
ATOM 621 C CA . ASP A 1 78 ? 28.488 -7.903 -12.554 1.00 70.25 78 ASP A CA 1
ATOM 622 C C . ASP A 1 78 ? 28.102 -6.604 -13.305 1.00 70.25 78 ASP A C 1
ATOM 624 O O . ASP A 1 78 ? 28.991 -5.804 -13.603 1.00 70.25 78 ASP A O 1
ATOM 628 N N . PRO A 1 79 ? 26.809 -6.289 -13.542 1.00 66.4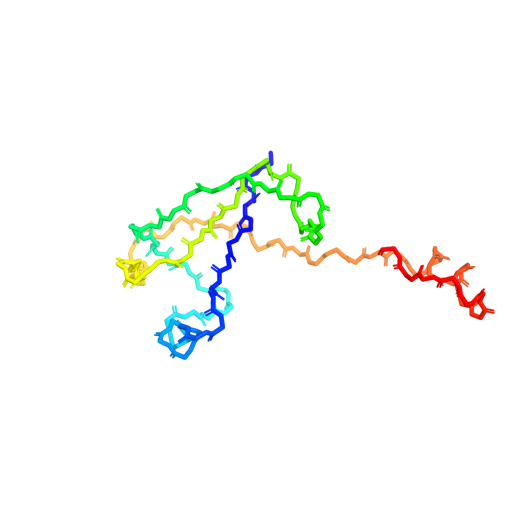4 79 PRO A N 1
ATOM 629 C CA . PRO A 1 79 ? 26.393 -4.991 -14.084 1.00 66.44 79 PRO A CA 1
ATOM 630 C C . PRO A 1 79 ? 26.690 -3.799 -13.164 1.00 66.44 79 PRO A C 1
ATOM 632 O O . PRO A 1 79 ? 26.921 -2.695 -13.648 1.00 66.44 79 PRO A O 1
ATOM 635 N N . LEU A 1 80 ? 26.688 -3.999 -11.842 1.00 67.75 80 LEU A N 1
ATOM 636 C CA . LEU A 1 80 ? 27.021 -2.957 -10.864 1.00 67.75 80 LEU A CA 1
ATOM 637 C C . LEU A 1 80 ? 28.535 -2.723 -10.788 1.00 67.75 80 LEU A C 1
ATOM 639 O O . LEU A 1 80 ? 28.971 -1.595 -10.572 1.00 67.75 80 LEU A O 1
ATOM 643 N N . GLN A 1 81 ? 29.343 -3.757 -11.032 1.00 68.81 81 GLN A N 1
ATOM 644 C CA . GLN A 1 81 ? 30.796 -3.643 -11.129 1.00 68.81 81 GLN A CA 1
ATOM 645 C C . GLN A 1 81 ? 31.218 -2.771 -12.317 1.00 68.81 81 GLN A C 1
ATOM 647 O O . GLN A 1 81 ? 32.163 -1.998 -12.191 1.00 68.81 81 GLN A O 1
ATOM 652 N N . ALA A 1 82 ? 30.487 -2.827 -13.436 1.00 69.88 82 ALA A N 1
ATOM 653 C CA . ALA A 1 82 ? 30.712 -1.942 -14.581 1.00 69.88 82 ALA A CA 1
ATOM 654 C C . ALA A 1 82 ? 30.427 -0.458 -14.273 1.00 69.88 82 ALA A C 1
ATOM 656 O O . ALA A 1 82 ? 30.951 0.417 -14.956 1.00 69.88 82 ALA A O 1
ATOM 657 N N . LEU A 1 83 ? 29.619 -0.170 -13.247 1.00 69.06 83 LEU A N 1
ATOM 658 C CA . LEU A 1 83 ? 29.322 1.187 -12.778 1.00 69.06 83 LEU A CA 1
ATOM 659 C C . LEU A 1 83 ? 30.274 1.642 -11.659 1.00 69.06 83 LEU A C 1
ATOM 661 O O . LEU A 1 83 ? 30.372 2.841 -11.382 1.00 69.06 83 LEU A O 1
ATOM 665 N N . ALA A 1 84 ? 31.015 0.723 -11.035 1.00 71.12 84 ALA A N 1
ATOM 666 C CA . ALA A 1 84 ? 31.968 1.052 -9.983 1.00 71.12 84 ALA A CA 1
ATOM 667 C C . ALA A 1 84 ? 33.046 2.018 -10.503 1.00 71.12 84 ALA A C 1
ATOM 669 O O . ALA A 1 84 ? 33.629 1.813 -11.563 1.00 71.12 84 ALA A O 1
ATOM 670 N N . ASN A 1 85 ? 33.325 3.076 -9.738 1.00 72.62 85 ASN A N 1
ATOM 671 C CA . ASN A 1 85 ? 34.323 4.108 -10.057 1.00 72.62 85 ASN A CA 1
ATOM 672 C C . ASN A 1 85 ? 34.070 4.906 -11.352 1.00 72.62 85 ASN A C 1
ATOM 674 O O . ASN A 1 85 ? 34.951 5.641 -11.791 1.00 72.62 85 ASN A O 1
ATOM 678 N N . THR A 1 86 ? 32.884 4.803 -11.960 1.00 79.00 86 THR A N 1
ATOM 679 C CA . THR A 1 86 ? 32.559 5.537 -13.198 1.00 79.00 86 THR A CA 1
ATOM 680 C C . THR A 1 86 ? 31.908 6.900 -12.956 1.00 79.00 86 THR A C 1
ATOM 682 O O . THR A 1 86 ? 31.726 7.661 -13.901 1.00 79.00 86 THR A O 1
ATOM 685 N N . ASN A 1 87 ? 31.551 7.224 -11.704 1.00 78.00 87 ASN A N 1
ATOM 686 C CA . ASN A 1 87 ? 30.711 8.375 -11.334 1.00 78.00 87 ASN A CA 1
ATOM 687 C C . ASN A 1 87 ? 29.358 8.433 -12.076 1.00 78.00 87 ASN A C 1
ATOM 689 O O . ASN A 1 87 ? 28.685 9.461 -12.039 1.00 78.00 87 ASN A O 1
ATOM 693 N N . LEU A 1 88 ? 28.956 7.348 -12.745 1.00 75.75 88 LEU A N 1
ATOM 694 C CA . LEU A 1 88 ? 27.633 7.212 -13.336 1.00 75.75 88 LEU A CA 1
ATOM 695 C C . LEU A 1 88 ? 26.630 6.893 -12.229 1.00 75.75 88 LEU A C 1
ATOM 697 O O . LEU A 1 88 ? 26.925 6.127 -11.309 1.00 75.75 88 LEU A O 1
ATOM 701 N N . GLU A 1 89 ? 25.444 7.488 -12.315 1.00 63.38 89 GLU A N 1
ATOM 702 C CA . GLU A 1 89 ? 24.384 7.209 -11.353 1.00 63.38 89 GLU A CA 1
ATOM 703 C C . GLU A 1 89 ? 23.921 5.753 -11.462 1.00 63.38 89 GLU A C 1
ATOM 705 O O . GLU A 1 89 ? 23.874 5.164 -12.547 1.00 63.38 89 GLU A O 1
ATOM 710 N N . LEU A 1 90 ? 23.591 5.165 -10.310 1.00 60.78 90 LEU A N 1
ATOM 711 C CA . LEU A 1 90 ? 23.010 3.830 -10.268 1.00 60.78 90 LEU A CA 1
ATOM 712 C C . LEU A 1 90 ? 21.608 3.862 -10.909 1.00 60.78 90 LEU A C 1
ATOM 714 O O . LEU A 1 90 ? 20.843 4.782 -10.615 1.00 60.78 90 LEU A O 1
ATOM 718 N N . PRO A 1 91 ? 21.268 2.875 -11.759 1.00 60.25 91 PRO A N 1
ATOM 719 C CA . PRO A 1 91 ? 19.977 2.796 -12.437 1.00 60.25 91 PRO A CA 1
ATOM 720 C C . PRO A 1 91 ? 18.829 2.351 -11.528 1.00 60.25 91 PRO A C 1
ATOM 722 O O . PRO A 1 91 ? 19.046 1.459 -10.671 1.00 60.25 91 PRO A O 1
#

Solvent-accessible surface area (backbone atoms only — not comparable to full-atom values): 6183 Å² total; per-residue (Å²): 126,93,59,65,54,66,53,65,54,75,97,48,36,81,77,51,48,86,82,59,55,94,93,64,61,65,48,74,43,66,57,46,79,43,74,50,58,86,73,88,66,90,47,95,38,69,44,29,41,39,59,46,96,72,38,43,78,42,80,49,88,71,90,57,78,89,72,81,81,80,74,75,94,75,71,70,61,68,73,53,57,74,43,58,94,61,86,57,80,86,130

InterPro domains:
  IPR003871 Replication protein A 70 kDa DNA-binding subunit B/D, first OB fold domain [PF02721] (5-59)
  IPR012340 Nucleic acid-binding, OB-fold [G3DSA:2.40.50.140] (1-63)

Mean predicted aligned error: 10.0 Å

Nearest PDB structures (foldseek):
  1fgu-assembly1_B  TM=7.532E-01  e=2.588E-02  Homo sapiens
  4gop-assembly2_Z  TM=8.484E-01  e=7.495E-02  Mycosarcoma maydis
  1jmc-assembly1_A  TM=7.079E-01  e=7.013E-02  Homo sapiens

Radius of gyration: 16.98 Å; Cα contacts (8 Å, |Δi|>4): 92; chains: 1; bounding box: 46×31×28 Å